Protein AF-A0AAW9IKW1-F1 (afdb_monomer_lite)

Foldseek 3Di:
DDDWDWQKAAAACDDPDPRRHDHPVVQVVVPVPDDHRDIDTHTPDDPCNVVVVVVVVVVVVVVVVVVVVVVVVVVVVVVCVVHDADWAFDDDDPQWTWTHPPSDIDIAHNVRDDPPDDDDD

Secondary structure (DSSP, 8-state):
-PPP-EEEEEEESS-S-TTTEEEHHHHHHH-TT--TT-EEEEE---TTHHHHHHHHHHHHHHHHHHHHHHHHHHHHHHHTTT-----EEEEEETTEEEEE-SSSEEEE-TTTSPTT-----

Sequence (121 aa):
GEIHVYAQKVVVEDVYDDVTEISLEEAKEVSPRYDLDDIVDLEVTPKNFGRVAAQLAKGVVTQRIREAERNIVYSEYKELEYDIITGTVLRKDKGNTFVNLGRIEGSIGPNEQIPGEEYKF

Organism: Clostridium perfringens (NCBI:txid1502)

Structure (mmCIF, N/CA/C/O backbone):
data_AF-A0AAW9IKW1-F1
#
_entry.id   AF-A0AAW9IKW1-F1
#
loop_
_atom_site.group_PDB
_atom_site.id
_atom_site.type_symbol
_atom_site.label_atom_id
_atom_site.label_alt_id
_atom_site.label_comp_id
_atom_site.label_asym_id
_atom_site.label_entity_id
_atom_site.label_seq_id
_atom_site.pdbx_PDB_ins_code
_atom_site.Cartn_x
_atom_site.Cartn_y
_atom_site.Cartn_z
_atom_site.occupancy
_atom_site.B_iso_or_equiv
_atom_site.auth_seq_id
_atom_site.auth_comp_id
_atom_site.auth_asym_id
_atom_site.auth_atom_id
_atom_site.pdbx_PDB_model_num
ATOM 1 N N . GLY A 1 1 ? 20.895 -11.837 -4.841 1.00 60.69 1 GLY A N 1
ATOM 2 C CA . GLY A 1 1 ? 20.538 -11.708 -6.259 1.00 60.69 1 GLY A CA 1
ATOM 3 C C . GLY A 1 1 ? 20.813 -10.286 -6.663 1.00 60.69 1 GLY A C 1
ATOM 4 O O . GLY A 1 1 ? 20.408 -9.394 -5.926 1.00 60.69 1 GLY A O 1
ATOM 5 N N . GLU A 1 2 ? 21.557 -10.089 -7.742 1.00 72.69 2 GLU A N 1
ATOM 6 C CA . GLU A 1 2 ? 21.743 -8.770 -8.351 1.00 72.69 2 GLU A CA 1
ATOM 7 C C . GLU A 1 2 ? 20.500 -8.443 -9.190 1.00 72.69 2 GLU A C 1
ATOM 9 O O . GLU A 1 2 ? 19.903 -9.336 -9.790 1.00 72.69 2 GLU A O 1
ATOM 14 N N . ILE A 1 3 ? 20.040 -7.192 -9.128 1.00 76.12 3 ILE A N 1
ATOM 15 C CA . ILE A 1 3 ? 18.863 -6.726 -9.866 1.00 76.12 3 ILE A CA 1
ATOM 16 C C . ILE A 1 3 ? 19.377 -5.921 -11.052 1.00 76.12 3 ILE A C 1
ATOM 18 O O . ILE A 1 3 ? 20.046 -4.910 -10.840 1.00 76.12 3 ILE A O 1
ATOM 22 N N . HIS A 1 4 ? 19.027 -6.355 -12.259 1.00 82.62 4 HIS A N 1
ATOM 23 C CA . HIS A 1 4 ? 19.337 -5.658 -13.502 1.00 82.62 4 HIS A CA 1
ATOM 24 C C . HIS A 1 4 ? 18.090 -4.932 -14.013 1.00 82.62 4 HIS A C 1
ATOM 26 O O . HIS A 1 4 ? 16.975 -5.447 -13.900 1.00 82.62 4 HIS A O 1
ATOM 32 N N . VAL A 1 5 ? 18.274 -3.724 -14.538 1.00 84.88 5 VAL A N 1
ATOM 33 C CA . VAL A 1 5 ? 17.219 -2.917 -15.157 1.00 84.88 5 VAL A CA 1
ATOM 34 C C . VAL A 1 5 ? 17.570 -2.738 -16.620 1.00 84.88 5 VAL A C 1
ATOM 36 O O . VAL A 1 5 ? 18.658 -2.256 -16.929 1.00 84.88 5 VAL A O 1
ATOM 39 N N . TYR A 1 6 ? 16.635 -3.085 -17.497 1.00 89.06 6 TYR A N 1
ATOM 40 C CA . TYR A 1 6 ? 16.783 -2.941 -18.939 1.00 89.06 6 TYR A CA 1
ATOM 41 C C . TYR A 1 6 ? 15.793 -1.896 -19.457 1.00 89.06 6 TYR A C 1
ATOM 43 O O . TYR A 1 6 ? 14.634 -1.877 -19.038 1.00 89.06 6 TYR A O 1
ATOM 51 N N . ALA A 1 7 ? 16.260 -1.008 -20.329 1.00 89.25 7 ALA A N 1
ATOM 52 C CA . ALA A 1 7 ? 15.432 -0.111 -21.118 1.00 89.25 7 ALA A CA 1
ATOM 53 C C . ALA A 1 7 ? 15.119 -0.795 -22.448 1.00 89.25 7 ALA A C 1
ATOM 55 O O . ALA A 1 7 ? 16.034 -1.228 -23.146 1.00 89.25 7 ALA A O 1
ATOM 56 N N . GLN A 1 8 ? 13.835 -0.894 -22.774 1.00 93.19 8 GLN A N 1
ATOM 57 C CA . GLN A 1 8 ? 13.373 -1.476 -24.029 1.00 93.19 8 GLN A CA 1
ATOM 58 C C . GLN A 1 8 ? 13.289 -0.388 -25.081 1.00 93.19 8 GLN A C 1
ATOM 60 O O . GLN A 1 8 ? 12.620 0.623 -24.859 1.00 93.19 8 GLN A O 1
ATOM 65 N N . LYS A 1 9 ? 13.964 -0.607 -26.205 1.00 93.94 9 LYS A N 1
ATOM 66 C CA . LYS A 1 9 ? 13.965 0.324 -27.326 1.00 93.94 9 LYS A CA 1
ATOM 67 C C . LYS A 1 9 ? 13.586 -0.361 -28.622 1.00 93.94 9 LYS A C 1
ATOM 69 O O . LYS A 1 9 ? 14.063 -1.461 -28.881 1.00 93.94 9 LYS A O 1
ATOM 74 N N . VAL A 1 10 ? 12.762 0.297 -29.425 1.00 95.56 10 VAL A N 1
ATOM 75 C CA . VAL A 1 10 ? 12.369 -0.179 -30.753 1.00 95.56 10 VAL A CA 1
ATOM 76 C C . VAL A 1 10 ? 13.437 0.215 -31.765 1.00 95.56 10 VAL A C 1
ATOM 78 O O . VAL A 1 10 ? 13.892 1.361 -31.775 1.00 95.56 10 VAL A O 1
ATOM 81 N N . VAL A 1 11 ? 13.849 -0.733 -32.603 1.00 95.19 11 VAL A N 1
ATOM 82 C CA . VAL A 1 11 ? 14.803 -0.481 -33.682 1.00 95.19 11 VAL A CA 1
ATOM 83 C C . VAL A 1 11 ? 14.100 0.232 -34.828 1.00 95.19 11 VAL A C 1
ATOM 85 O O . VAL A 1 11 ? 13.218 -0.332 -35.472 1.00 95.19 11 VAL A O 1
ATOM 88 N N . VAL A 1 12 ? 14.522 1.459 -35.110 1.00 94.56 12 VAL A N 1
ATOM 89 C CA . VAL A 1 12 ? 13.967 2.299 -36.177 1.00 94.56 12 VAL A CA 1
ATOM 90 C C . VAL A 1 12 ? 15.064 2.746 -37.142 1.00 94.56 12 VAL A C 1
ATOM 92 O O . VAL A 1 12 ? 16.258 2.692 -36.832 1.00 94.56 12 VAL A O 1
ATOM 95 N N . GLU A 1 13 ? 14.663 3.160 -38.342 1.00 90.62 13 GLU A N 1
ATOM 96 C CA . GLU A 1 13 ? 15.584 3.718 -39.338 1.00 90.62 13 GLU A CA 1
ATOM 97 C C . GLU A 1 13 ? 15.977 5.156 -38.971 1.00 90.62 13 GLU A C 1
ATOM 99 O O . GLU A 1 13 ? 17.161 5.465 -38.856 1.00 90.62 13 GLU A O 1
ATOM 104 N N . ASP A 1 14 ? 14.979 5.995 -38.688 1.00 91.44 14 ASP A N 1
ATOM 105 C CA . ASP A 1 14 ? 15.150 7.370 -38.230 1.00 91.44 14 ASP A CA 1
ATOM 106 C C . ASP A 1 14 ? 14.680 7.491 -36.774 1.00 91.44 14 ASP A C 1
ATOM 108 O O . ASP A 1 14 ? 13.509 7.262 -36.473 1.00 91.44 14 ASP A O 1
ATOM 112 N N . VAL A 1 15 ? 15.593 7.851 -35.867 1.00 92.25 15 VAL A N 1
ATOM 113 C CA . VAL A 1 15 ? 15.299 8.019 -34.434 1.00 92.25 15 VAL A CA 1
ATOM 114 C C . VAL A 1 15 ? 14.663 9.388 -34.188 1.00 92.25 15 VAL A C 1
ATOM 116 O O . VAL A 1 15 ? 15.282 10.425 -34.441 1.00 92.25 15 VAL A O 1
ATOM 119 N N . TYR A 1 16 ? 13.449 9.392 -33.643 1.00 89.75 16 TYR A N 1
ATOM 120 C CA . TYR A 1 16 ? 12.712 10.583 -33.219 1.00 89.75 16 TYR A CA 1
ATOM 121 C C . TYR A 1 16 ? 12.599 10.695 -31.693 1.00 89.75 16 TYR A C 1
ATOM 123 O O . TYR A 1 16 ? 12.548 11.814 -31.177 1.00 89.75 16 TYR A O 1
ATOM 131 N N . ASP A 1 17 ? 12.587 9.567 -30.975 1.00 91.38 17 ASP A N 1
ATOM 132 C CA . ASP A 1 17 ? 12.573 9.499 -29.510 1.00 91.38 17 ASP A CA 1
ATOM 133 C C . ASP A 1 17 ? 13.748 8.664 -28.980 1.00 91.38 17 ASP A C 1
ATOM 135 O O . ASP A 1 17 ? 13.700 7.438 -28.906 1.00 91.38 17 ASP A O 1
ATOM 139 N N . ASP A 1 18 ? 14.803 9.335 -28.523 1.00 88.75 18 ASP A N 1
ATOM 140 C CA . ASP A 1 18 ? 16.000 8.698 -27.970 1.00 88.75 18 ASP A CA 1
ATOM 141 C C . ASP A 1 18 ? 15.767 7.974 -26.633 1.00 88.75 18 ASP A C 1
ATOM 143 O O . ASP A 1 18 ? 16.688 7.340 -26.114 1.00 88.75 18 ASP A O 1
ATOM 147 N N . VAL A 1 19 ? 14.567 8.026 -26.052 1.00 89.06 19 VAL A N 1
ATOM 148 C CA . VAL A 1 19 ? 14.211 7.253 -24.858 1.00 89.06 19 VAL A CA 1
ATOM 149 C C . VAL A 1 19 ? 13.660 5.884 -25.241 1.00 89.06 19 VAL A C 1
ATOM 151 O O . VAL A 1 19 ? 14.008 4.893 -24.593 1.00 89.06 19 VAL A O 1
ATOM 154 N N . THR A 1 20 ? 12.831 5.814 -26.284 1.00 92.00 20 THR A N 1
ATOM 155 C CA . THR A 1 20 ? 12.093 4.598 -26.671 1.00 92.00 20 THR A CA 1
ATOM 156 C C . THR A 1 20 ? 12.573 3.969 -27.975 1.00 92.00 20 THR A C 1
ATOM 158 O O . THR A 1 20 ? 12.204 2.834 -28.269 1.00 92.00 20 THR A O 1
ATOM 161 N N . GLU A 1 21 ? 13.445 4.646 -28.717 1.00 94.19 21 GLU A N 1
ATOM 162 C CA . GLU A 1 21 ? 13.942 4.214 -30.020 1.00 94.19 21 GLU A CA 1
ATOM 163 C C . GLU A 1 21 ? 15.477 4.112 -30.037 1.00 94.19 21 GLU A C 1
ATOM 165 O O . GLU A 1 21 ? 16.196 4.741 -29.242 1.00 94.19 21 GLU A O 1
ATOM 170 N N . ILE A 1 22 ? 15.979 3.259 -30.931 1.00 94.25 22 ILE A N 1
ATOM 171 C CA . ILE A 1 22 ? 17.401 3.038 -31.214 1.00 94.25 22 ILE A CA 1
ATOM 172 C C . ILE A 1 22 ? 17.594 2.846 -32.720 1.00 94.25 22 ILE A C 1
ATOM 174 O O . ILE A 1 22 ? 16.747 2.251 -33.386 1.00 94.25 22 ILE A O 1
ATOM 178 N N . SER A 1 23 ? 18.705 3.334 -33.266 1.00 95.00 23 SER A N 1
ATOM 179 C CA . SER A 1 23 ? 19.011 3.124 -34.682 1.00 95.00 23 SER A CA 1
ATOM 180 C C . SER A 1 23 ? 19.375 1.661 -34.971 1.00 95.00 23 SER A C 1
ATOM 182 O O . SER A 1 23 ? 19.912 0.954 -34.113 1.00 95.00 23 SER A O 1
ATOM 184 N N . LEU A 1 24 ? 19.143 1.196 -36.204 1.00 92.44 24 LEU A N 1
ATOM 185 C CA . LEU A 1 24 ? 19.571 -0.145 -36.639 1.00 92.44 24 LEU A CA 1
ATOM 186 C C . LEU A 1 24 ? 21.086 -0.367 -36.486 1.00 92.44 24 LEU A C 1
ATOM 188 O O . LEU A 1 24 ? 21.523 -1.489 -36.231 1.00 92.44 24 LEU A O 1
ATOM 192 N N . GLU A 1 25 ? 21.888 0.685 -36.648 1.00 91.81 25 GLU A N 1
ATOM 193 C CA . GLU A 1 25 ? 23.342 0.623 -36.486 1.00 91.81 25 GLU A CA 1
ATOM 194 C C . GLU A 1 25 ? 23.722 0.359 -35.022 1.00 91.81 25 GLU A C 1
ATOM 196 O O . GLU A 1 25 ? 24.396 -0.631 -34.737 1.00 91.81 25 GLU A O 1
ATOM 201 N N . GLU A 1 26 ? 23.200 1.160 -34.090 1.00 89.88 26 GLU A N 1
ATOM 202 C CA . GLU A 1 26 ? 23.439 0.997 -32.648 1.00 89.88 26 GLU A CA 1
ATOM 203 C C . GLU A 1 26 ? 22.857 -0.317 -32.106 1.00 89.88 26 GLU A C 1
ATOM 205 O O . GLU A 1 26 ? 23.480 -0.989 -31.283 1.00 89.88 26 GLU A O 1
ATOM 210 N N . ALA A 1 27 ? 21.689 -0.745 -32.596 1.00 90.88 27 ALA A N 1
ATOM 211 C CA . ALA A 1 27 ? 21.113 -2.043 -32.249 1.00 90.88 27 ALA A CA 1
ATOM 212 C C . ALA A 1 27 ? 22.062 -3.194 -32.623 1.00 90.88 27 ALA A C 1
ATOM 214 O O . ALA A 1 27 ? 22.275 -4.124 -31.837 1.00 90.88 27 ALA A O 1
ATOM 215 N N . LYS A 1 28 ? 22.702 -3.107 -33.795 1.00 91.12 28 LYS A N 1
ATOM 216 C CA . LYS A 1 28 ? 23.657 -4.114 -34.272 1.00 91.12 28 LYS A CA 1
ATOM 217 C C . LYS A 1 28 ? 24.976 -4.126 -33.504 1.00 91.12 28 LYS A C 1
ATOM 219 O O . LYS A 1 28 ? 25.611 -5.183 -33.458 1.00 91.12 28 LYS A O 1
ATOM 224 N N . GLU A 1 29 ? 25.364 -3.023 -32.860 1.00 91.38 29 GLU A N 1
ATOM 225 C CA . GLU A 1 29 ? 26.502 -3.002 -31.928 1.00 91.38 29 GLU A CA 1
ATOM 226 C C . GLU A 1 29 ? 26.236 -3.846 -30.672 1.00 91.38 29 GLU A C 1
ATOM 228 O O . GLU A 1 29 ? 27.147 -4.502 -30.163 1.00 91.38 29 GLU A O 1
ATOM 233 N N . VAL A 1 30 ? 24.985 -3.881 -30.196 1.00 88.25 30 VAL A N 1
ATOM 234 C CA . VAL A 1 30 ? 24.569 -4.720 -29.059 1.00 88.25 30 VAL A CA 1
ATOM 235 C C . VAL A 1 30 ? 24.517 -6.191 -29.464 1.00 88.25 30 VAL A C 1
ATOM 237 O O . VAL A 1 30 ? 25.037 -7.065 -28.765 1.00 88.25 30 VAL A O 1
ATOM 240 N N . SER A 1 31 ? 23.880 -6.491 -30.597 1.00 89.00 31 SER A N 1
ATOM 241 C CA . SER A 1 31 ? 23.889 -7.829 -31.182 1.00 89.00 31 SER A CA 1
ATOM 242 C C . SER A 1 31 ? 23.653 -7.770 -32.690 1.00 89.00 31 SER A C 1
ATOM 244 O O . SER A 1 31 ? 22.653 -7.197 -33.117 1.00 89.00 31 SER A O 1
ATOM 246 N N . P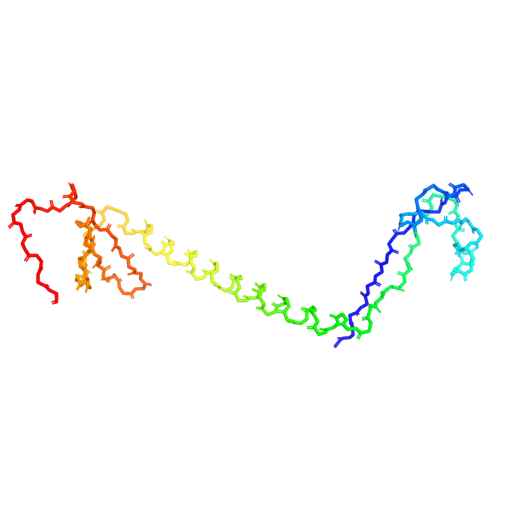RO A 1 32 ? 24.449 -8.473 -33.517 1.00 91.00 32 PRO A N 1
ATOM 247 C CA . PRO A 1 32 ? 24.254 -8.495 -34.971 1.00 91.00 32 PRO A CA 1
ATOM 248 C C . PRO A 1 32 ? 22.938 -9.132 -35.449 1.00 91.00 32 PRO A C 1
ATOM 250 O O . PRO A 1 32 ? 22.733 -9.255 -36.653 1.00 91.00 32 PRO A O 1
ATOM 253 N N . ARG A 1 33 ? 22.104 -9.632 -34.530 1.00 92.00 33 ARG A N 1
ATOM 254 C CA . ARG A 1 33 ? 20.861 -10.358 -34.815 1.00 92.00 33 ARG A CA 1
ATOM 255 C C . ARG A 1 33 ? 19.618 -9.473 -34.861 1.00 92.00 33 ARG A C 1
ATOM 257 O O . ARG A 1 33 ? 18.574 -10.004 -35.204 1.00 92.00 33 ARG A O 1
ATOM 264 N N . TYR A 1 34 ? 19.726 -8.205 -34.474 1.00 91.69 34 TYR A N 1
ATOM 265 C CA . TYR A 1 34 ? 18.592 -7.288 -34.477 1.00 91.69 34 TYR A CA 1
ATOM 266 C C . TYR A 1 34 ? 18.323 -6.732 -35.879 1.00 91.69 34 TYR A C 1
ATOM 268 O O . TYR A 1 34 ? 19.253 -6.309 -36.580 1.00 91.69 34 TYR A O 1
ATOM 276 N N . ASP A 1 35 ? 17.046 -6.707 -36.242 1.00 92.62 35 ASP A N 1
ATOM 277 C CA . ASP A 1 35 ? 16.503 -6.116 -37.461 1.00 92.62 35 ASP A CA 1
ATOM 278 C C . ASP A 1 35 ? 15.580 -4.924 -37.130 1.00 92.62 35 ASP A C 1
ATOM 280 O O . ASP A 1 35 ? 15.352 -4.593 -35.967 1.00 92.62 35 ASP A O 1
ATOM 284 N N . LEU A 1 36 ? 15.095 -4.218 -38.158 1.00 92.50 36 LEU A N 1
ATOM 285 C CA . LEU A 1 36 ? 14.115 -3.137 -37.976 1.00 92.50 36 LEU A CA 1
ATOM 286 C C . LEU A 1 36 ? 12.843 -3.674 -37.301 1.00 92.50 36 LEU A C 1
ATOM 288 O O . LEU A 1 36 ? 12.452 -4.813 -37.546 1.00 92.50 36 LEU A O 1
ATOM 292 N N . ASP A 1 37 ? 12.207 -2.835 -36.482 1.00 92.88 37 ASP A N 1
ATOM 293 C CA . ASP A 1 37 ? 11.040 -3.140 -35.641 1.00 92.88 37 ASP A CA 1
ATOM 294 C C . ASP A 1 37 ? 11.288 -4.119 -34.472 1.00 92.88 37 ASP A C 1
ATOM 296 O O . ASP A 1 37 ? 10.371 -4.378 -33.686 1.00 92.88 37 ASP A O 1
ATOM 300 N N . ASP A 1 38 ? 12.511 -4.632 -34.290 1.00 92.12 38 ASP A N 1
ATOM 301 C CA . ASP A 1 38 ? 12.851 -5.431 -33.109 1.00 92.12 38 ASP A CA 1
ATOM 302 C C . ASP A 1 38 ? 12.907 -4.580 -31.830 1.00 92.12 38 ASP A C 1
ATOM 304 O O . ASP A 1 38 ? 13.028 -3.355 -31.857 1.00 92.12 38 ASP A O 1
ATOM 308 N N . ILE A 1 39 ? 12.852 -5.251 -30.676 1.00 92.75 39 ILE A N 1
ATOM 309 C CA . ILE A 1 39 ? 13.029 -4.624 -29.363 1.00 92.75 39 ILE A CA 1
ATOM 310 C C . ILE A 1 39 ? 14.399 -5.010 -28.807 1.00 92.75 39 ILE A C 1
ATOM 312 O O . ILE A 1 39 ? 14.683 -6.188 -28.587 1.00 92.75 39 ILE A O 1
ATOM 316 N N . VAL A 1 40 ? 15.227 -4.005 -28.539 1.00 92.44 40 VAL A N 1
ATOM 317 C CA . VAL A 1 40 ? 16.539 -4.150 -27.904 1.00 92.44 40 VAL A CA 1
ATOM 318 C C . VAL A 1 40 ? 16.415 -3.862 -26.412 1.00 92.44 40 VAL A C 1
ATOM 320 O O . VAL A 1 40 ? 15.928 -2.803 -26.013 1.00 92.44 40 VAL A O 1
ATOM 323 N N . ASP A 1 41 ? 16.912 -4.783 -25.587 1.00 90.81 41 ASP A N 1
ATOM 324 C CA . ASP A 1 41 ? 17.058 -4.588 -24.145 1.00 90.81 41 ASP A CA 1
ATOM 325 C C . ASP A 1 41 ? 18.442 -3.986 -23.835 1.00 90.81 41 ASP A C 1
ATOM 327 O O . ASP A 1 41 ? 19.468 -4.668 -23.910 1.00 90.81 41 ASP A O 1
ATOM 331 N N . LEU A 1 42 ? 18.488 -2.708 -23.454 1.00 87.75 42 LEU A N 1
ATOM 332 C CA . LEU A 1 42 ? 19.717 -2.037 -23.015 1.00 87.75 42 LEU A CA 1
ATOM 333 C C . LEU A 1 42 ? 19.819 -2.024 -21.494 1.00 87.75 42 LEU A C 1
ATOM 335 O O . LEU A 1 42 ? 18.949 -1.478 -20.820 1.00 87.75 42 LEU A O 1
ATOM 339 N N . GLU A 1 43 ? 20.896 -2.565 -20.926 1.00 85.38 43 GLU A N 1
ATOM 340 C CA . GLU A 1 43 ? 2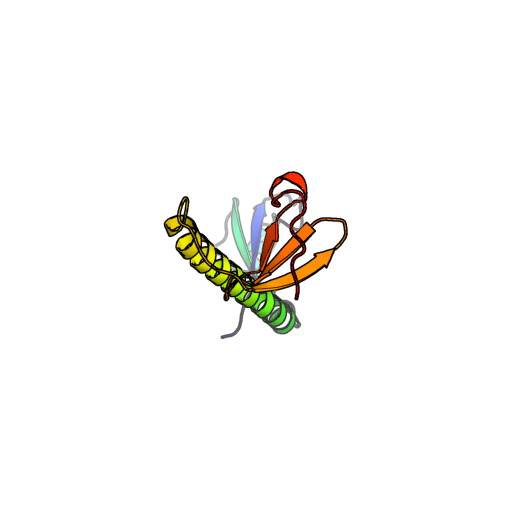1.087 -2.520 -19.475 1.00 85.38 43 GLU A CA 1
ATOM 341 C C . GLU A 1 43 ? 21.391 -1.092 -18.994 1.00 85.38 43 GLU A C 1
ATOM 343 O O . GLU A 1 43 ? 22.420 -0.506 -19.323 1.00 85.38 43 GLU A O 1
ATOM 348 N N . VAL A 1 44 ? 20.505 -0.543 -18.162 1.00 85.06 44 VAL A N 1
ATOM 349 C CA . VAL A 1 44 ? 20.591 0.822 -17.617 1.00 85.06 44 VAL A CA 1
ATOM 350 C C . VAL A 1 44 ? 20.690 0.845 -16.094 1.00 85.06 44 VAL A C 1
ATOM 352 O O . VAL A 1 44 ? 20.496 1.899 -15.490 1.00 85.06 44 VAL A O 1
ATOM 355 N N . THR A 1 45 ? 20.992 -0.297 -15.458 1.00 82.88 45 THR A N 1
ATOM 356 C CA . THR A 1 45 ? 21.046 -0.475 -13.998 1.00 82.88 45 THR A CA 1
ATOM 357 C C . THR A 1 45 ? 21.863 0.631 -13.308 1.00 82.88 45 THR A C 1
ATOM 359 O O . THR A 1 45 ? 23.098 0.629 -13.354 1.00 82.88 45 THR A O 1
ATOM 362 N N . PRO A 1 46 ? 21.219 1.583 -12.604 1.00 78.50 46 PRO A N 1
ATOM 363 C CA . PRO A 1 46 ? 21.952 2.650 -11.932 1.00 78.50 46 PRO A CA 1
ATOM 364 C C . PRO A 1 46 ? 22.759 2.112 -10.742 1.00 78.50 46 PRO A C 1
ATOM 366 O O . PRO A 1 46 ? 22.262 1.299 -9.963 1.00 78.50 46 PRO A O 1
ATOM 369 N N . LYS A 1 47 ? 23.959 2.654 -10.490 1.00 78.00 47 LYS A N 1
ATOM 370 C CA . LYS A 1 47 ? 24.845 2.216 -9.382 1.00 78.00 47 LYS A CA 1
ATOM 371 C C . LYS A 1 47 ? 24.183 2.212 -7.991 1.00 78.00 47 LYS A C 1
ATOM 373 O O . LYS A 1 47 ? 24.560 1.428 -7.130 1.00 78.00 47 LYS A O 1
ATOM 378 N N . ASN A 1 48 ? 23.194 3.082 -7.761 1.00 76.38 48 ASN A N 1
ATOM 379 C CA . ASN A 1 48 ? 22.471 3.203 -6.486 1.00 76.38 48 ASN A CA 1
ATOM 380 C C . ASN A 1 48 ? 21.090 2.521 -6.480 1.00 76.38 48 ASN A C 1
ATOM 382 O O . ASN A 1 48 ? 20.366 2.628 -5.484 1.00 76.38 48 ASN A O 1
ATOM 386 N N . PHE A 1 49 ? 20.710 1.837 -7.563 1.00 76.12 49 PHE A N 1
ATOM 387 C CA . PHE A 1 49 ? 19.373 1.270 -7.735 1.00 76.12 49 PHE A CA 1
ATOM 388 C C . PHE A 1 49 ? 19.030 0.261 -6.645 1.00 76.12 49 PHE A C 1
ATOM 390 O O . PHE A 1 49 ? 17.978 0.375 -6.025 1.00 76.12 49 PHE A O 1
ATOM 397 N N . GLY A 1 50 ? 19.955 -0.645 -6.313 1.00 77.06 50 GLY A N 1
ATOM 398 C CA . GLY A 1 50 ? 19.736 -1.660 -5.279 1.00 77.06 50 GLY A CA 1
ATOM 399 C C . GLY A 1 50 ? 19.340 -1.076 -3.917 1.00 77.06 50 GLY A C 1
ATOM 400 O O . GLY A 1 50 ? 18.456 -1.613 -3.255 1.00 77.06 50 GLY A O 1
ATOM 401 N N . ARG A 1 51 ? 19.918 0.065 -3.509 1.00 80.88 51 ARG A N 1
ATOM 402 C CA . ARG A 1 51 ? 19.579 0.717 -2.230 1.00 80.88 51 ARG A CA 1
ATOM 403 C C . ARG A 1 51 ? 18.185 1.342 -2.258 1.00 80.88 51 ARG A C 1
ATOM 405 O O . ARG A 1 51 ? 17.427 1.164 -1.308 1.00 80.88 51 ARG A O 1
ATOM 412 N N . VAL A 1 52 ? 17.855 2.071 -3.327 1.00 78.81 52 VAL A N 1
ATOM 413 C CA . VAL A 1 52 ? 16.543 2.726 -3.482 1.00 78.81 52 VAL A CA 1
ATOM 414 C C . VAL A 1 52 ? 15.442 1.675 -3.634 1.00 78.81 52 VAL A C 1
ATOM 416 O O . VAL A 1 52 ? 14.435 1.734 -2.931 1.00 78.81 52 VAL A O 1
ATOM 419 N N . ALA A 1 53 ? 15.669 0.659 -4.467 1.00 75.19 53 ALA A N 1
ATOM 420 C CA . ALA A 1 53 ? 14.757 -0.459 -4.663 1.00 75.19 53 ALA A CA 1
ATOM 421 C C . ALA A 1 53 ? 14.546 -1.260 -3.370 1.00 75.19 53 ALA A C 1
ATOM 423 O O . ALA A 1 53 ? 13.409 -1.585 -3.049 1.00 75.19 53 ALA A O 1
ATOM 424 N N . ALA A 1 54 ? 15.592 -1.515 -2.574 1.00 80.44 54 ALA A N 1
ATOM 425 C CA . ALA A 1 54 ? 15.450 -2.189 -1.280 1.00 80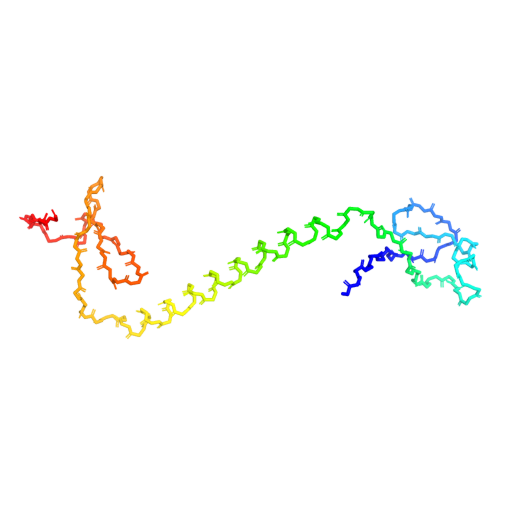.44 54 ALA A CA 1
ATOM 426 C C . ALA A 1 54 ? 14.621 -1.369 -0.272 1.00 80.44 54 ALA A C 1
ATOM 428 O O . ALA A 1 54 ? 13.792 -1.923 0.453 1.00 80.44 54 ALA A O 1
ATOM 429 N N . GLN A 1 55 ? 14.813 -0.047 -0.233 1.00 78.94 55 GLN A N 1
ATOM 430 C CA . GLN A 1 55 ? 14.016 0.843 0.619 1.00 78.94 55 GLN A CA 1
ATOM 431 C C . GLN A 1 55 ? 12.545 0.880 0.187 1.00 78.94 55 GLN A C 1
ATOM 433 O O . GLN A 1 55 ? 11.659 0.763 1.036 1.00 78.94 55 GLN A O 1
ATOM 438 N N . LEU A 1 56 ? 12.279 0.978 -1.119 1.00 80.31 56 LEU A N 1
ATOM 439 C CA . LEU A 1 56 ? 10.925 0.925 -1.672 1.00 80.31 56 LEU A CA 1
ATOM 440 C C . LEU A 1 56 ? 10.273 -0.442 -1.444 1.00 80.31 56 LEU A C 1
ATOM 442 O O . LEU A 1 56 ? 9.123 -0.499 -1.017 1.00 80.31 56 LEU A O 1
ATOM 446 N N . ALA A 1 57 ? 11.011 -1.538 -1.632 1.00 78.56 57 ALA A N 1
ATOM 447 C CA . ALA A 1 57 ? 10.530 -2.893 -1.384 1.00 78.56 57 ALA A CA 1
ATOM 448 C C . ALA A 1 57 ? 10.077 -3.069 0.069 1.00 78.56 57 ALA A C 1
ATOM 450 O O . ALA A 1 57 ? 9.011 -3.631 0.306 1.00 78.56 57 ALA A O 1
ATOM 451 N N . LYS A 1 58 ? 10.817 -2.519 1.044 1.00 84.56 58 LYS A N 1
ATOM 452 C CA . LYS A 1 58 ? 10.370 -2.498 2.445 1.00 84.56 58 LYS A CA 1
ATOM 453 C C . LYS A 1 58 ? 9.021 -1.791 2.590 1.00 84.56 58 LYS A C 1
ATOM 455 O O . LYS A 1 58 ? 8.157 -2.310 3.286 1.00 84.56 58 LYS A O 1
ATOM 460 N N . GLY A 1 59 ? 8.841 -0.643 1.934 1.00 81.50 59 GLY A N 1
ATOM 461 C CA . GLY A 1 59 ? 7.581 0.106 1.942 1.00 81.50 59 GLY A CA 1
ATOM 462 C C . GLY A 1 59 ? 6.417 -0.667 1.318 1.00 81.50 59 GLY A C 1
ATOM 463 O O . GLY A 1 59 ? 5.341 -0.736 1.905 1.00 81.50 59 GLY A O 1
ATOM 464 N N . VAL A 1 60 ? 6.643 -1.315 0.174 1.00 89.06 60 VAL A N 1
ATOM 465 C CA . VAL A 1 60 ? 5.622 -2.131 -0.503 1.00 89.06 60 VAL A CA 1
ATOM 466 C C . VAL A 1 60 ? 5.254 -3.355 0.336 1.00 89.06 60 VAL A C 1
ATOM 468 O O . VAL A 1 60 ? 4.077 -3.681 0.470 1.00 89.06 60 VAL A O 1
ATOM 471 N N . VAL A 1 61 ? 6.238 -4.023 0.943 1.00 86.69 61 VAL A N 1
ATOM 472 C CA . VAL A 1 61 ? 5.997 -5.184 1.809 1.00 86.69 61 VAL A CA 1
ATOM 473 C C . VAL A 1 61 ? 5.213 -4.780 3.056 1.00 86.69 61 VAL A C 1
ATOM 475 O O . VAL A 1 61 ? 4.213 -5.422 3.366 1.00 86.69 61 VAL A O 1
ATOM 478 N N . THR A 1 62 ? 5.603 -3.707 3.756 1.00 89.56 62 THR A N 1
ATOM 479 C CA . THR A 1 62 ? 4.856 -3.249 4.941 1.00 89.56 62 THR A CA 1
ATOM 480 C C . THR A 1 62 ? 3.450 -2.783 4.584 1.00 89.56 62 THR A C 1
ATOM 482 O O . THR A 1 62 ? 2.519 -3.033 5.349 1.00 89.56 62 THR A O 1
ATOM 485 N N . GLN A 1 63 ? 3.267 -2.155 3.421 1.00 87.19 63 GLN A N 1
ATOM 486 C CA . GLN A 1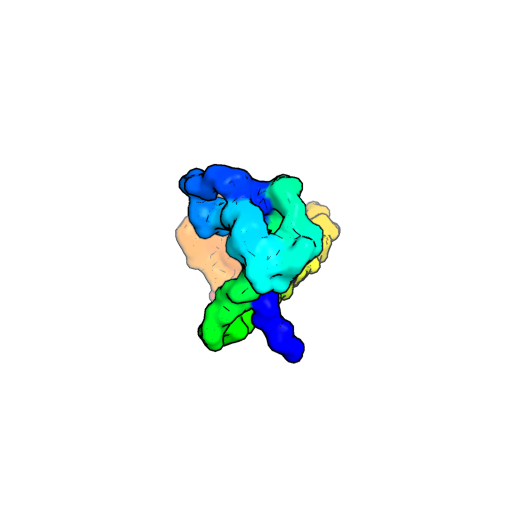 63 ? 1.946 -1.800 2.918 1.00 87.19 63 GLN A CA 1
ATOM 487 C C . GLN A 1 63 ? 1.090 -3.046 2.656 1.00 87.19 63 GLN A C 1
ATOM 489 O O . GLN A 1 63 ? -0.032 -3.109 3.153 1.00 87.19 63 GLN A O 1
ATOM 494 N N . ARG A 1 64 ? 1.623 -4.057 1.957 1.00 89.44 64 ARG A N 1
ATOM 495 C CA . ARG A 1 64 ? 0.903 -5.315 1.695 1.00 89.44 64 ARG A CA 1
ATOM 496 C C . ARG A 1 64 ? 0.539 -6.063 2.974 1.00 89.44 64 ARG A C 1
ATOM 498 O O . ARG A 1 64 ? -0.557 -6.604 3.056 1.00 89.44 64 ARG A O 1
ATOM 505 N N . ILE A 1 65 ? 1.419 -6.068 3.979 1.00 90.88 65 ILE A N 1
ATOM 506 C CA . ILE A 1 65 ? 1.120 -6.654 5.296 1.00 90.88 65 ILE A CA 1
ATOM 507 C C . ILE A 1 65 ? -0.060 -5.923 5.941 1.00 90.88 65 ILE A C 1
ATOM 509 O O . ILE A 1 65 ? -1.027 -6.565 6.332 1.00 90.88 65 ILE A O 1
ATOM 513 N N . ARG A 1 66 ? -0.034 -4.585 5.978 1.00 89.50 66 ARG A N 1
ATOM 514 C CA . ARG A 1 66 ? -1.143 -3.787 6.530 1.00 89.50 66 ARG A CA 1
ATOM 515 C C . ARG A 1 66 ? -2.452 -3.989 5.769 1.00 89.50 66 ARG A C 1
ATOM 517 O O . ARG A 1 66 ? -3.518 -3.986 6.371 1.00 89.50 66 ARG A O 1
ATOM 524 N N . GLU A 1 67 ? -2.398 -4.125 4.447 1.00 92.19 67 GLU A N 1
ATOM 525 C CA . GLU A 1 67 ? -3.575 -4.428 3.626 1.00 92.19 67 GLU A CA 1
ATOM 526 C C . GLU A 1 67 ? -4.140 -5.814 3.940 1.00 92.19 67 GLU A C 1
ATOM 528 O O . GLU A 1 67 ? -5.349 -5.947 4.113 1.00 92.19 67 GLU A O 1
ATOM 533 N N . ALA A 1 68 ? -3.278 -6.821 4.093 1.00 92.25 68 ALA A N 1
ATOM 534 C CA . ALA A 1 68 ? -3.692 -8.157 4.504 1.00 92.25 68 ALA A CA 1
ATOM 535 C C . ALA A 1 68 ? -4.315 -8.152 5.910 1.00 92.25 68 ALA A C 1
ATOM 537 O O . ALA A 1 68 ? -5.390 -8.716 6.096 1.00 92.25 68 ALA A O 1
ATOM 538 N N . GLU A 1 69 ? -3.699 -7.461 6.875 1.00 89.94 69 GLU A N 1
ATOM 539 C CA . GLU A 1 69 ? -4.249 -7.289 8.227 1.00 89.94 69 GLU A CA 1
ATOM 540 C C . GLU A 1 69 ? -5.621 -6.608 8.197 1.00 89.94 69 GLU A C 1
ATOM 542 O O . GLU A 1 69 ? -6.561 -7.095 8.824 1.00 89.94 69 GLU A O 1
ATOM 547 N N . ARG A 1 70 ? -5.776 -5.531 7.413 1.00 91.12 70 ARG A N 1
ATOM 548 C CA . ARG A 1 70 ? -7.076 -4.867 7.226 1.00 91.12 70 ARG A CA 1
ATOM 549 C C . ARG A 1 70 ? -8.126 -5.803 6.643 1.00 91.12 70 ARG A C 1
ATOM 551 O O . ARG A 1 70 ? -9.258 -5.784 7.111 1.00 91.12 70 ARG A O 1
ATOM 558 N N . ASN A 1 71 ? -7.768 -6.619 5.654 1.00 93.25 71 ASN A N 1
ATOM 559 C CA . ASN A 1 71 ? -8.702 -7.561 5.039 1.00 93.25 71 ASN A CA 1
ATOM 560 C C . ASN A 1 71 ? -9.143 -8.660 6.016 1.00 93.25 71 ASN A C 1
ATOM 562 O O . ASN A 1 71 ? -10.315 -9.037 6.018 1.00 93.25 71 ASN A O 1
ATOM 566 N N . ILE A 1 72 ? -8.229 -9.151 6.860 1.00 91.25 72 ILE A N 1
ATOM 567 C CA . ILE A 1 72 ? -8.544 -10.134 7.909 1.00 91.25 72 ILE A CA 1
ATOM 568 C C . ILE A 1 72 ? -9.533 -9.534 8.904 1.00 91.25 72 ILE A C 1
ATOM 570 O O . ILE A 1 72 ? -10.588 -10.113 9.143 1.00 91.25 72 ILE A O 1
ATOM 574 N N . VAL A 1 73 ? -9.219 -8.349 9.430 1.00 90.19 73 VAL A N 1
ATOM 575 C CA . VAL A 1 73 ? -10.083 -7.637 10.375 1.00 90.19 73 VAL A CA 1
ATOM 576 C C . VAL A 1 73 ? -11.447 -7.349 9.753 1.00 90.19 73 VAL A C 1
ATOM 578 O O . VAL A 1 73 ? -12.469 -7.626 10.364 1.00 90.19 73 VAL A O 1
ATOM 581 N N . TYR A 1 74 ? -11.494 -6.847 8.520 1.00 90.62 74 TYR A N 1
ATOM 582 C CA . TYR A 1 74 ? -12.759 -6.605 7.829 1.00 90.62 74 TYR A CA 1
ATOM 583 C C . TYR A 1 74 ? -13.609 -7.877 7.726 1.00 90.62 74 TYR A C 1
ATOM 585 O O . TYR A 1 74 ? -14.807 -7.830 7.982 1.00 90.62 74 TYR A O 1
ATOM 593 N N . SER A 1 75 ? -12.991 -9.010 7.386 1.00 92.12 75 SER A N 1
ATOM 594 C CA . SER A 1 75 ? -13.699 -10.289 7.270 1.00 92.12 75 SER A CA 1
ATOM 595 C C . SER A 1 75 ? -14.267 -10.747 8.618 1.00 92.12 75 SER A C 1
ATOM 597 O O . SER A 1 75 ? -15.413 -11.171 8.666 1.00 92.12 75 SER A O 1
ATOM 599 N N . GLU A 1 76 ? -13.506 -10.583 9.705 1.00 89.44 76 GLU A N 1
ATOM 600 C CA . GLU A 1 76 ? -13.934 -10.893 11.078 1.00 89.44 76 GLU A CA 1
ATOM 601 C C . GLU A 1 76 ? -15.149 -10.049 11.501 1.00 89.44 76 GLU A C 1
ATOM 603 O O . GLU A 1 76 ? -16.149 -10.584 11.966 1.00 89.44 76 GLU A O 1
ATOM 608 N N . TYR A 1 77 ? -15.113 -8.732 11.275 1.00 89.50 77 TYR A N 1
ATOM 609 C CA . TYR A 1 77 ? -16.221 -7.843 11.653 1.00 89.50 77 TYR A CA 1
ATOM 610 C C . TYR A 1 77 ? -17.429 -7.933 10.722 1.00 89.50 77 TYR A C 1
ATOM 612 O O . TYR A 1 77 ? -18.539 -7.620 11.140 1.00 89.50 77 TYR A O 1
ATOM 620 N N . LYS A 1 78 ? -17.236 -8.375 9.477 1.00 92.31 78 LYS A N 1
ATOM 621 C CA . LYS A 1 78 ? -18.340 -8.640 8.552 1.00 92.31 78 LYS A CA 1
ATOM 622 C C . LYS A 1 78 ? -19.228 -9.783 9.046 1.00 92.31 78 LYS A C 1
ATOM 624 O O . LYS A 1 78 ? -20.433 -9.739 8.840 1.00 92.31 78 LYS A O 1
ATOM 629 N N . GLU A 1 79 ? -18.652 -10.798 9.686 1.00 90.94 79 GLU A N 1
ATOM 630 C CA . GLU A 1 79 ? -19.431 -11.904 10.260 1.00 90.94 79 GLU A CA 1
ATOM 631 C C . GLU A 1 79 ? -20.264 -11.472 11.472 1.00 90.94 79 GLU A C 1
ATOM 633 O O . GLU A 1 79 ? -21.278 -12.097 11.757 1.00 90.94 79 GLU A O 1
ATOM 638 N N . LEU A 1 80 ? -19.870 -10.382 12.136 1.00 89.56 80 LEU A N 1
ATOM 639 C CA . LEU A 1 80 ? -20.557 -9.794 13.290 1.00 89.56 80 LEU A CA 1
ATOM 640 C C . LEU A 1 80 ? -21.602 -8.741 12.887 1.00 89.56 80 LEU A C 1
ATOM 642 O O . LEU A 1 80 ? -22.094 -7.987 13.730 1.00 89.56 80 LEU A O 1
ATOM 646 N N . GLU A 1 81 ? -21.921 -8.623 11.596 1.00 90.50 81 GLU A N 1
ATOM 647 C CA . GLU A 1 81 ? -22.952 -7.698 11.140 1.00 90.50 81 GLU A CA 1
ATOM 648 C C . GLU A 1 81 ? -24.305 -8.086 11.759 1.00 90.50 81 GLU A C 1
ATOM 650 O O . GLU A 1 81 ? -24.742 -9.229 11.655 1.00 90.50 81 GLU A O 1
ATOM 655 N N . TYR A 1 82 ? -24.966 -7.115 12.396 1.00 91.88 82 TYR A N 1
ATOM 656 C CA . TYR A 1 82 ? -26.206 -7.283 13.171 1.00 91.88 82 TYR A CA 1
ATOM 657 C C . TYR A 1 82 ? -26.079 -8.018 14.515 1.00 91.88 82 TYR A C 1
ATOM 659 O O . TYR A 1 82 ? -27.093 -8.180 15.199 1.00 91.88 82 TYR A O 1
ATOM 667 N N . ASP A 1 83 ? -24.867 -8.368 14.945 1.00 91.88 83 ASP A N 1
ATOM 668 C CA . ASP A 1 83 ? -24.631 -8.919 16.278 1.00 91.88 83 ASP A CA 1
ATOM 669 C C . ASP A 1 83 ? -24.392 -7.827 17.331 1.00 91.88 83 ASP A C 1
ATOM 671 O O . ASP A 1 83 ? -23.946 -6.710 17.053 1.00 91.88 83 ASP A O 1
ATOM 675 N N . ILE A 1 84 ? -24.687 -8.164 18.590 1.00 91.12 84 ILE A N 1
ATOM 676 C CA . ILE A 1 84 ? -24.408 -7.305 19.744 1.00 91.12 84 ILE A CA 1
ATOM 677 C C . ILE A 1 84 ? -23.046 -7.690 20.314 1.00 91.12 84 ILE A C 1
ATOM 679 O O . ILE A 1 84 ? -22.875 -8.780 20.859 1.00 91.12 84 ILE A O 1
ATOM 683 N N . ILE A 1 85 ? -22.094 -6.761 20.245 1.00 90.44 85 ILE A N 1
ATOM 684 C CA . ILE A 1 85 ? -20.752 -6.917 20.811 1.00 90.44 85 ILE A CA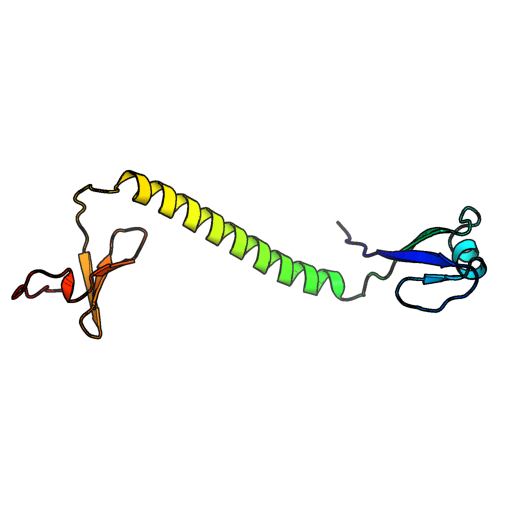 1
ATOM 685 C C . ILE A 1 85 ? -20.510 -5.911 21.936 1.00 90.44 85 ILE A C 1
ATOM 687 O O . ILE A 1 85 ? -21.083 -4.824 21.967 1.00 90.44 85 ILE A O 1
ATOM 691 N N . THR A 1 86 ? -19.632 -6.268 22.868 1.00 90.75 86 THR A N 1
ATOM 692 C CA . THR A 1 86 ? -19.203 -5.383 23.957 1.00 90.75 86 THR A CA 1
ATOM 693 C C . THR A 1 86 ? -17.861 -4.744 23.628 1.00 90.75 86 THR A C 1
ATOM 695 O O . THR A 1 86 ? -16.960 -5.425 23.142 1.00 90.75 86 THR A O 1
ATOM 698 N N . GLY A 1 87 ? -17.693 -3.468 23.966 1.00 90.88 87 GLY A N 1
ATOM 699 C CA . GLY A 1 87 ? -16.430 -2.750 23.818 1.00 90.88 87 GLY A CA 1
ATOM 700 C C . GLY A 1 87 ? -16.162 -1.812 24.989 1.00 90.88 87 GLY A C 1
ATOM 701 O O . GLY A 1 87 ? -17.064 -1.497 25.766 1.00 90.88 87 GLY A O 1
ATOM 702 N N . THR A 1 88 ? -14.918 -1.357 25.111 1.00 92.44 88 THR A N 1
ATOM 703 C CA . THR A 1 88 ? -14.496 -0.443 26.184 1.00 92.44 88 THR A CA 1
ATOM 704 C C . THR A 1 88 ? -14.376 0.969 25.641 1.00 92.44 88 THR A C 1
ATOM 706 O O . THR A 1 88 ? -13.655 1.194 24.671 1.00 92.44 88 THR A O 1
ATOM 709 N N . VAL A 1 89 ? -15.045 1.941 26.258 1.00 92.38 89 VAL A N 1
ATOM 710 C CA . VAL A 1 89 ? -14.917 3.345 25.849 1.00 92.38 89 VAL A CA 1
ATOM 711 C C . VAL A 1 89 ? -13.490 3.823 26.119 1.00 92.38 89 VAL A C 1
ATOM 713 O O . VAL A 1 89 ? -12.984 3.675 27.225 1.00 92.38 89 VAL A O 1
ATOM 716 N N . LEU A 1 90 ? -12.833 4.375 25.098 1.00 92.25 90 LEU A N 1
ATOM 717 C CA . LEU A 1 90 ? -11.467 4.897 25.193 1.00 92.25 90 LEU A CA 1
ATOM 718 C C . LEU A 1 90 ? -11.453 6.400 25.444 1.00 92.25 90 LEU A C 1
ATOM 720 O O . LEU A 1 90 ? -10.686 6.897 26.263 1.00 92.25 90 LEU A O 1
ATOM 724 N N . ARG A 1 91 ? -12.253 7.137 24.670 1.00 90.94 91 ARG A N 1
ATOM 725 C CA . ARG A 1 91 ? -12.306 8.600 24.727 1.00 90.94 91 ARG A CA 1
ATOM 726 C C . ARG A 1 91 ? -13.579 9.139 24.093 1.00 90.94 91 ARG A C 1
ATOM 728 O O . ARG A 1 91 ? -14.189 8.492 23.242 1.00 90.94 91 ARG A O 1
ATOM 735 N N . LYS A 1 92 ? -13.899 10.384 24.437 1.00 89.62 92 LYS A N 1
ATOM 736 C CA . LYS A 1 92 ? -14.881 11.217 23.738 1.00 89.62 92 LYS A CA 1
ATOM 737 C C . LYS A 1 92 ? -14.190 12.417 23.106 1.00 89.62 92 LYS A C 1
ATOM 739 O O . LYS A 1 92 ? -13.421 13.095 23.780 1.00 89.62 92 LYS A O 1
ATOM 744 N N . ASP A 1 93 ? -14.481 12.691 21.838 1.00 88.81 93 ASP A N 1
ATOM 745 C CA . ASP A 1 93 ? -14.007 13.898 21.155 1.00 88.81 93 ASP A CA 1
ATOM 746 C C . ASP A 1 93 ? -15.083 14.452 20.215 1.00 88.81 93 ASP A C 1
ATOM 748 O O . ASP A 1 93 ? -15.693 13.706 19.452 1.00 88.81 93 ASP A O 1
ATOM 752 N N . LYS A 1 94 ? -15.329 15.766 20.280 1.00 87.06 94 LYS A N 1
ATOM 753 C CA . LYS A 1 94 ? -16.304 16.494 19.437 1.00 87.06 94 LYS A CA 1
ATOM 754 C C . LYS A 1 94 ? -17.683 15.818 19.307 1.00 87.06 94 LYS A C 1
ATOM 756 O O . LYS A 1 94 ? -18.302 15.862 18.249 1.00 87.06 94 LYS A O 1
ATOM 761 N N . GLY A 1 95 ? -18.167 15.189 20.379 1.00 85.19 95 GLY A N 1
ATOM 762 C CA . GLY A 1 95 ? -19.455 14.481 20.404 1.00 85.19 95 GLY A CA 1
ATOM 763 C C . GLY A 1 95 ? -19.414 13.031 19.903 1.00 85.19 95 GLY A C 1
ATOM 764 O O . GLY A 1 95 ? -20.389 12.309 20.093 1.00 85.19 95 GLY A O 1
ATOM 765 N N . ASN A 1 96 ? -18.292 12.573 19.343 1.00 91.88 96 ASN A N 1
ATOM 766 C CA . ASN A 1 96 ? -18.073 11.170 19.004 1.00 91.88 96 ASN A CA 1
ATOM 767 C C . ASN A 1 96 ? -17.501 10.410 20.202 1.00 91.88 96 ASN A C 1
ATOM 769 O O . ASN A 1 96 ? -16.627 10.912 20.915 1.00 91.88 96 ASN A O 1
ATOM 773 N N . THR A 1 97 ? -17.958 9.175 20.386 1.00 92.25 97 THR A N 1
ATOM 774 C CA . THR A 1 97 ? -17.421 8.248 21.386 1.00 92.25 97 THR A CA 1
ATOM 775 C C . THR A 1 97 ? -16.593 7.185 20.678 1.00 92.25 97 THR A C 1
ATOM 777 O O . THR A 1 97 ? -17.096 6.502 19.791 1.00 92.25 97 THR A O 1
ATOM 780 N N . PHE A 1 98 ? -15.323 7.052 21.052 1.00 93.62 98 PHE A N 1
ATOM 781 C CA . PHE A 1 98 ? -14.427 6.035 20.507 1.00 93.62 98 PHE A CA 1
ATOM 782 C C . PHE A 1 98 ? -14.389 4.831 21.440 1.00 93.62 98 PHE A C 1
ATOM 784 O O . PHE A 1 98 ? -14.133 4.976 22.639 1.00 93.62 98 PHE A O 1
ATOM 791 N N . VAL A 1 99 ? -14.633 3.651 20.884 1.00 93.81 99 VAL A N 1
ATOM 792 C CA . 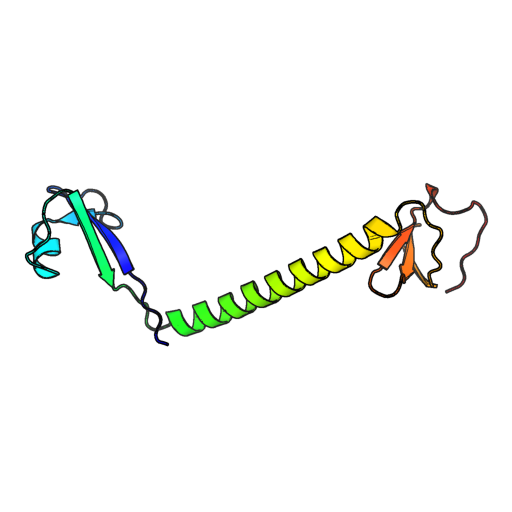VAL A 1 99 ? -14.767 2.392 21.617 1.00 93.81 99 VAL A CA 1
ATOM 793 C C . VAL A 1 99 ? -13.725 1.403 21.112 1.00 93.81 99 VAL A C 1
ATOM 795 O O . VAL A 1 99 ? -13.590 1.186 19.912 1.00 93.81 99 VAL A O 1
ATOM 798 N N . ASN A 1 100 ? -12.985 0.793 22.029 1.00 93.56 100 ASN A N 1
ATOM 799 C CA . ASN A 1 100 ? -12.087 -0.310 21.736 1.00 93.56 100 ASN A CA 1
ATOM 800 C C . ASN A 1 100 ? -12.887 -1.602 21.555 1.00 93.56 100 ASN A C 1
ATOM 802 O O . ASN A 1 100 ? -13.585 -2.026 22.479 1.00 93.56 100 ASN A O 1
ATOM 806 N N . LEU A 1 101 ? -12.730 -2.241 20.398 1.00 91.94 101 LEU A N 1
ATOM 807 C CA . LEU A 1 101 ? -13.316 -3.543 20.068 1.00 91.94 101 LEU A CA 1
ATOM 808 C C . LEU A 1 101 ? -12.243 -4.656 20.045 1.00 91.94 101 LEU A C 1
ATOM 810 O O . LEU A 1 101 ? -12.425 -5.734 19.491 1.00 91.94 101 LEU A O 1
ATOM 814 N N . GLY A 1 102 ? -11.077 -4.400 20.641 1.00 87.00 102 GLY A N 1
ATOM 815 C CA . GLY A 1 102 ? -9.937 -5.309 20.715 1.00 87.00 102 GLY A CA 1
ATOM 816 C C . GLY A 1 102 ? -8.921 -5.032 19.612 1.00 87.00 102 GLY A C 1
ATOM 817 O O . GLY A 1 102 ? -7.854 -4.485 19.877 1.00 87.00 102 GLY A O 1
ATOM 818 N N . ARG A 1 103 ? -9.242 -5.418 18.371 1.00 84.38 103 ARG A N 1
ATOM 819 C CA . ARG A 1 103 ? -8.341 -5.247 17.210 1.00 84.38 103 ARG A CA 1
ATOM 820 C C . ARG A 1 103 ? -8.494 -3.908 16.495 1.00 84.38 103 ARG A C 1
ATOM 822 O O . ARG A 1 103 ? -7.587 -3.506 15.770 1.00 84.38 103 ARG A O 1
ATOM 829 N N . ILE A 1 104 ? -9.629 -3.239 16.684 1.00 90.81 104 ILE A N 1
ATOM 830 C CA . ILE A 1 104 ? -9.943 -1.955 16.057 1.00 90.81 104 ILE A CA 1
ATOM 831 C C . ILE A 1 104 ? -10.595 -0.996 17.042 1.00 90.81 104 ILE A C 1
ATOM 833 O O . ILE A 1 104 ? -11.124 -1.394 18.082 1.00 90.81 104 ILE A O 1
ATOM 837 N N . GLU A 1 105 ? -10.594 0.274 16.655 1.00 91.88 105 GLU A N 1
ATOM 838 C CA . GLU A 1 105 ? -11.403 1.314 17.273 1.00 91.88 105 GLU A CA 1
ATOM 839 C C . GLU A 1 105 ? -12.685 1.509 16.456 1.00 91.88 105 GLU A C 1
ATOM 841 O O . GLU A 1 105 ? -12.634 1.723 15.244 1.00 91.88 105 GLU A O 1
ATOM 846 N N . GLY A 1 106 ? -13.832 1.445 17.128 1.00 92.38 106 GLY A N 1
ATOM 847 C CA . GLY A 1 106 ? -15.117 1.888 16.602 1.00 92.38 106 GLY A CA 1
ATOM 848 C C . GLY A 1 106 ? -15.403 3.334 17.003 1.00 92.38 106 GLY A C 1
ATOM 849 O O . GLY A 1 106 ? -14.951 3.801 18.051 1.00 92.38 106 GLY A O 1
ATOM 850 N N . SER A 1 107 ? -16.175 4.047 16.188 1.00 93.12 107 SER A N 1
ATOM 851 C CA . SER A 1 107 ? -16.667 5.390 16.503 1.00 93.12 107 SER A CA 1
ATOM 852 C C . SER A 1 107 ? -18.188 5.401 16.513 1.00 93.12 107 SER A C 1
ATOM 854 O O . SER A 1 107 ? -18.795 4.988 15.530 1.00 93.12 107 SER A O 1
ATOM 856 N N . ILE A 1 108 ? -18.777 5.918 17.588 1.00 92.31 108 ILE A N 1
ATOM 857 C CA . ILE A 1 108 ? -20.222 6.098 17.733 1.00 92.31 108 ILE A CA 1
ATOM 858 C C . ILE A 1 108 ? -20.521 7.593 17.651 1.00 92.31 108 ILE A C 1
ATOM 860 O O . ILE A 1 108 ? -20.070 8.375 18.502 1.00 92.31 108 ILE A O 1
ATOM 864 N N . GLY A 1 109 ? -21.269 7.995 16.626 1.00 92.62 109 GLY A N 1
ATOM 865 C CA . GLY A 1 109 ? -21.682 9.378 16.422 1.00 92.62 109 GLY A CA 1
ATOM 866 C C . GLY A 1 109 ? -22.696 9.850 17.469 1.00 92.62 109 GLY A C 1
ATOM 867 O O . GLY A 1 109 ? -23.344 9.035 18.123 1.00 92.62 109 GLY A O 1
ATOM 868 N N . PRO A 1 110 ? -22.895 11.167 17.642 1.00 88.50 110 PRO A N 1
ATOM 869 C CA . PRO A 1 110 ? -23.822 11.702 18.643 1.00 88.50 110 PRO A CA 1
ATOM 870 C C . PRO A 1 110 ? -25.279 11.257 18.431 1.00 88.50 110 PRO A C 1
ATOM 872 O O . PRO A 1 110 ? -26.019 11.137 19.399 1.00 88.50 110 PRO A O 1
ATOM 875 N N . ASN A 1 111 ? -25.681 10.974 17.187 1.00 91.00 111 ASN A N 1
ATOM 876 C CA . ASN A 1 111 ? -27.030 10.496 16.852 1.00 91.00 111 ASN A CA 1
ATOM 877 C C . ASN A 1 111 ? -27.221 8.985 17.075 1.00 91.00 111 ASN A C 1
ATOM 879 O O . ASN A 1 111 ? -28.350 8.506 17.033 1.00 91.00 111 ASN A O 1
ATOM 883 N N . GLU A 1 112 ? -26.132 8.240 17.268 1.00 89.81 112 GLU A N 1
ATOM 884 C CA . GLU A 1 112 ? -26.132 6.788 17.500 1.00 89.81 112 GLU A CA 1
ATOM 885 C C . GLU A 1 112 ? -25.990 6.456 18.997 1.00 89.81 112 GLU A C 1
ATOM 887 O O . GLU A 1 112 ? -26.111 5.302 19.398 1.00 89.81 112 GLU A O 1
ATOM 892 N N . GLN A 1 113 ? -25.733 7.470 19.830 1.00 88.94 113 GLN A N 1
ATOM 893 C CA . GLN A 1 113 ? -25.645 7.352 21.284 1.00 88.94 113 GLN A CA 1
ATOM 894 C C . GLN A 1 113 ? -27.032 7.445 21.921 1.00 88.94 113 GLN A C 1
ATOM 896 O O . GLN A 1 113 ? -27.918 8.151 21.432 1.00 88.94 113 GLN A O 1
ATOM 901 N N . ILE A 1 114 ? -27.210 6.773 23.058 1.00 88.06 114 ILE A N 1
ATOM 902 C CA . ILE A 1 114 ? -28.455 6.854 23.822 1.00 88.06 114 ILE A CA 1
ATOM 903 C C . ILE A 1 114 ? -28.557 8.251 24.462 1.00 88.06 114 ILE A C 1
ATOM 905 O O . ILE A 1 114 ? -27.653 8.660 25.200 1.00 88.06 114 ILE A O 1
ATOM 909 N N . PRO A 1 115 ? -29.650 9.004 24.223 1.00 85.31 115 PRO A N 1
ATOM 910 C CA . PRO A 1 115 ? -29.822 10.327 24.811 1.00 85.31 115 PRO A CA 1
ATOM 911 C C . PRO A 1 115 ? -29.788 10.286 26.344 1.00 85.31 115 PRO A C 1
ATOM 913 O O . PRO A 1 115 ? -30.553 9.558 26.973 1.00 85.31 115 PRO A O 1
ATOM 916 N N . GLY A 1 116 ? -28.924 11.108 26.944 1.00 80.88 116 GLY A N 1
ATOM 917 C CA . GLY A 1 116 ? -28.792 11.229 28.401 1.00 80.88 116 GLY A CA 1
ATOM 918 C C . GLY A 1 116 ? -27.857 10.210 29.059 1.00 80.88 116 GLY A C 1
ATOM 919 O O . GLY A 1 116 ? -27.672 10.273 30.273 1.00 80.88 116 GLY A O 1
ATOM 920 N N . GLU A 1 117 ? -27.242 9.304 28.294 1.00 81.88 117 GLU A N 1
ATOM 921 C CA . GLU A 1 117 ? -26.254 8.363 28.822 1.00 81.88 117 GLU A CA 1
ATOM 922 C C . GLU A 1 117 ? -24.858 9.004 28.923 1.00 81.88 117 GLU A C 1
ATOM 924 O O . GLU A 1 117 ? -24.305 9.539 27.956 1.00 81.88 117 GLU A O 1
ATOM 929 N N . GLU A 1 118 ? -24.253 8.937 30.111 1.00 80.12 118 GLU A N 1
ATOM 930 C CA . GLU A 1 118 ? -22.898 9.432 30.348 1.00 80.12 118 GLU A CA 1
ATOM 931 C C . GLU A 1 118 ? -21.904 8.268 30.438 1.00 80.12 118 GLU A C 1
ATOM 933 O O . GLU A 1 118 ? -21.749 7.622 31.475 1.00 80.12 118 GLU A O 1
ATOM 938 N N . TYR A 1 119 ? -21.212 7.999 29.328 1.00 79.00 119 TYR A N 1
ATOM 939 C CA . TYR A 1 119 ? -20.121 7.023 29.299 1.00 79.00 119 TYR A CA 1
ATOM 940 C C . TYR A 1 119 ? -18.953 7.472 30.188 1.00 79.00 119 TYR A C 1
ATOM 942 O O . TYR A 1 119 ? -18.354 8.522 29.940 1.00 79.00 119 TYR A O 1
ATOM 950 N N . LYS A 1 120 ? -18.612 6.648 31.183 1.00 75.38 120 LYS A N 1
ATOM 951 C CA . LYS A 1 120 ? -17.391 6.771 31.990 1.00 75.38 120 LYS A CA 1
ATOM 952 C C . LYS A 1 120 ? -16.275 5.965 31.319 1.00 75.38 120 LYS A C 1
ATOM 954 O O . LYS A 1 120 ? -16.530 4.836 30.902 1.00 75.38 120 LYS A O 1
ATOM 959 N N . PHE A 1 121 ? -15.083 6.545 31.205 1.00 69.06 121 PHE A N 1
ATOM 960 C CA . PHE A 1 121 ? -13.899 5.951 30.576 1.00 69.06 121 PHE A CA 1
ATOM 961 C C . PHE A 1 121 ? -12.661 6.177 31.442 1.00 69.06 121 PHE A C 1
ATOM 963 O O . PHE A 1 121 ? -12.616 7.227 32.125 1.00 69.06 121 PHE A O 1
#

InterPro domains:
  IPR012340 Nucleic acid-binding, OB-fold [G3DSA:2.40.50.140] (75-121)
  IPR012340 Nucleic acid-binding, OB-fold [SSF50249] (74-120)
  IPR013735 Transcription factor NusA, N-terminal [PF08529] (1-71)
  IPR030842 Transcription factor NusA, prokaryotes [PTHR22648] (1-120)
  IPR036555 NusA, N-terminal domain superfamily [G3DSA:3.30.1480.10] (1-71)
  IPR036555 NusA, N-terminal domain superfamily [SSF69705] (1-73)

pLDDT: mean 88.11, std 6.05, range [60.69, 95.56]

Radius of gyration: 28.97 Å; chains: 1; bounding box: 56×28×71 Å